Protein AF-A0A930HYL9-F1 (afdb_monomer_lite)

Foldseek 3Di:
DQLVVPLLVQLVVVQCVVCPPHDRPCPPNDPDDSVRSSVVLVVVLVVVLVPDDAFDWDDDPQWIKGDDPVFIWIWGDPVFTWIDTNNHTDDDDTPDDPVRSSVSVRVVVSVVSCVVSVD

Sequence (119 aa):
MEKKKLSLAYALKEYARVNGESDPIFEDNRCFTFDDIKAAFNAGRESVVESIPELEWKGCAPFIHAATPIGRYNIDNFGIWLLRFNGKEIPLSTGSSLEAAQQAANEDYKQRIKQALGL

pLDDT: mean 86.84, std 12.91, range [48.66, 98.44]

Secondary structure (DSSP, 8-state):
--THHHHHHHHHHHHHHHHTTSS-TTSS--SS-HHHHHHHHHHHHHHHHHHPPPP--EEETTEEEEEETTEEEEEEESSSEEEEET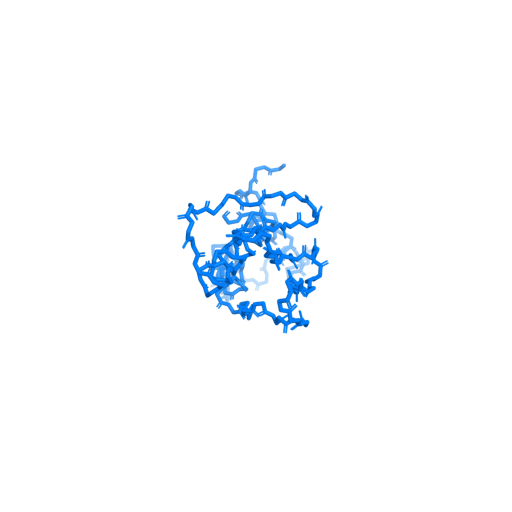TEEE---TT--HHHHHHHHHHHHHHHHHHHHT-

Structure (mmCIF, N/CA/C/O backbone):
data_AF-A0A930HYL9-F1
#
_entry.id   AF-A0A930HYL9-F1
#
loop_
_atom_site.group_PDB
_atom_site.id
_atom_site.type_symbol
_atom_site.label_atom_id
_atom_site.label_alt_id
_atom_site.label_comp_id
_atom_site.label_asym_id
_atom_site.label_entity_id
_atom_site.label_seq_id
_atom_site.pdbx_PDB_ins_code
_atom_site.Cartn_x
_atom_site.Cartn_y
_atom_site.Cartn_z
_atom_site.occupancy
_atom_site.B_iso_or_equiv
_atom_site.auth_seq_id
_atom_site.auth_comp_id
_atom_site.auth_asym_id
_atom_site.auth_atom_id
_atom_site.pdbx_PDB_model_num
ATOM 1 N N . MET A 1 1 ? -20.394 0.790 3.789 1.00 48.66 1 MET A N 1
ATOM 2 C CA . MET A 1 1 ? -20.464 1.372 5.148 1.00 48.66 1 MET A CA 1
ATOM 3 C C . MET A 1 1 ? -19.656 2.661 5.116 1.00 48.66 1 MET A C 1
ATOM 5 O O . MET A 1 1 ? -18.510 2.596 4.695 1.00 48.66 1 MET A O 1
ATOM 9 N N . GLU A 1 2 ? -20.224 3.825 5.441 1.00 57.09 2 GLU A N 1
ATOM 10 C CA . GLU A 1 2 ? -19.413 5.052 5.548 1.00 57.09 2 GLU A CA 1
ATOM 11 C C . GLU A 1 2 ? -18.277 4.835 6.551 1.00 57.09 2 GLU A C 1
ATOM 13 O O . GLU A 1 2 ? -18.515 4.323 7.641 1.00 57.09 2 GLU A O 1
ATOM 18 N N . LYS A 1 3 ? -17.046 5.212 6.196 1.00 54.91 3 LYS A N 1
ATOM 19 C CA . LYS A 1 3 ? -15.828 4.920 6.974 1.00 54.91 3 LYS A CA 1
ATOM 20 C C . LYS A 1 3 ? -15.854 5.512 8.398 1.00 54.91 3 LYS A C 1
ATOM 22 O O . LYS A 1 3 ? -15.3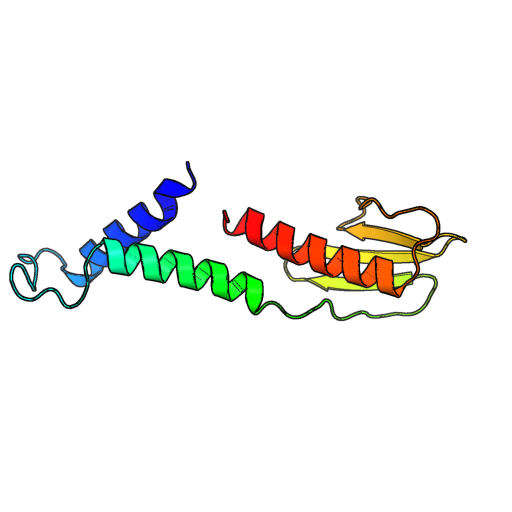05 4.902 9.309 1.00 54.91 3 LYS A O 1
ATOM 27 N N . LYS A 1 4 ? -16.606 6.604 8.630 1.00 56.50 4 LYS A N 1
ATOM 28 C CA . LYS A 1 4 ? -16.928 7.146 9.975 1.00 56.50 4 LYS A CA 1
ATOM 29 C C . LYS A 1 4 ? -17.645 6.143 10.892 1.00 56.50 4 LYS A C 1
ATOM 31 O O . LYS A 1 4 ? -17.611 6.296 12.107 1.00 56.50 4 LYS A O 1
ATOM 36 N N . LYS A 1 5 ? -18.274 5.108 10.330 1.00 74.81 5 LYS A N 1
ATOM 37 C CA . LYS A 1 5 ? -18.948 4.053 11.091 1.00 74.81 5 LYS A CA 1
ATOM 38 C C . LYS A 1 5 ? -17.980 2.991 11.616 1.00 74.81 5 LYS A C 1
ATOM 40 O O . LYS A 1 5 ? -18.354 2.305 12.553 1.00 74.81 5 LYS A O 1
ATOM 45 N N . LEU A 1 6 ? -16.759 2.860 11.078 1.00 83.25 6 LEU A N 1
ATOM 46 C CA . LEU A 1 6 ? -15.819 1.806 11.498 1.00 83.25 6 LEU A CA 1
ATOM 47 C C . LEU A 1 6 ? -15.327 2.008 12.935 1.00 83.25 6 LEU A C 1
ATOM 49 O O . LEU A 1 6 ? -15.442 1.089 13.741 1.00 83.25 6 LEU A O 1
ATOM 53 N N . SER A 1 7 ? -14.842 3.207 13.274 1.00 84.88 7 SER A N 1
ATOM 54 C CA . SER A 1 7 ? -14.365 3.496 14.634 1.00 84.88 7 SER A CA 1
ATOM 55 C C . SER A 1 7 ? -15.503 3.455 15.654 1.00 84.88 7 SER A C 1
ATOM 57 O O . SER A 1 7 ? -15.329 2.914 16.740 1.00 84.88 7 SER A O 1
ATOM 59 N N . LEU A 1 8 ? -16.689 3.960 15.293 1.00 85.19 8 LEU A N 1
ATOM 60 C CA . LEU A 1 8 ? -17.873 3.901 16.152 1.00 85.19 8 LEU A CA 1
ATOM 61 C C . LEU A 1 8 ? -18.362 2.461 16.362 1.00 85.19 8 LEU A C 1
ATOM 63 O O . LEU A 1 8 ? -18.628 2.077 17.495 1.00 85.19 8 LEU A O 1
ATOM 67 N N . ALA A 1 9 ? -18.455 1.655 15.301 1.00 87.06 9 ALA A N 1
ATOM 68 C CA . ALA A 1 9 ? -18.860 0.254 15.402 1.00 87.06 9 ALA A CA 1
ATOM 69 C C . ALA A 1 9 ? -17.866 -0.559 16.240 1.00 87.06 9 ALA A C 1
ATOM 71 O O . ALA A 1 9 ? -18.282 -1.376 17.060 1.00 87.06 9 ALA A O 1
ATOM 72 N N . TYR A 1 10 ? -16.564 -0.304 16.071 1.00 87.44 10 TYR A N 1
ATOM 73 C CA . TYR A 1 10 ? -15.527 -0.911 16.899 1.00 87.44 10 TYR A CA 1
ATOM 74 C C . TYR A 1 10 ? -15.673 -0.498 18.366 1.00 87.44 10 TYR A C 1
ATOM 76 O O . TYR A 1 10 ? -15.705 -1.359 19.240 1.00 87.44 10 TYR A O 1
ATOM 84 N N . ALA A 1 11 ? -15.845 0.799 18.635 1.00 86.69 11 ALA A N 1
ATOM 85 C CA . ALA A 1 11 ? -15.993 1.300 19.994 1.00 86.69 11 ALA A CA 1
ATOM 86 C C . ALA A 1 11 ? -17.245 0.741 20.689 1.00 86.69 11 ALA A C 1
ATOM 88 O O . ALA A 1 11 ? -17.155 0.326 21.837 1.00 86.69 11 ALA A O 1
ATOM 89 N N . LEU A 1 12 ? -18.384 0.645 19.991 1.00 86.19 12 LEU A N 1
ATOM 90 C CA . LEU A 1 12 ? -19.607 0.003 20.499 1.00 86.19 12 LEU A CA 1
ATOM 91 C C . LEU A 1 12 ? -19.392 -1.475 20.827 1.00 86.19 12 LEU A C 1
ATOM 93 O O . LEU A 1 12 ? -19.779 -1.925 21.904 1.00 86.19 12 LEU A O 1
ATOM 97 N N . LYS A 1 13 ? -18.744 -2.220 19.926 1.00 86.75 13 LYS A N 1
ATOM 98 C CA . LYS A 1 13 ? -18.445 -3.639 20.134 1.00 86.75 13 LYS A CA 1
ATOM 99 C C . LYS A 1 13 ? -17.525 -3.854 21.337 1.00 86.75 13 LYS A C 1
ATOM 101 O O . LYS A 1 13 ? -17.812 -4.712 22.166 1.00 86.75 13 LYS A O 1
ATOM 106 N N . GLU A 1 14 ? -16.436 -3.095 21.436 1.00 85.81 14 GLU A N 1
ATOM 107 C CA . GLU A 1 14 ? -15.478 -3.245 22.535 1.00 85.81 14 GLU A CA 1
ATOM 108 C C . GLU A 1 14 ? -16.054 -2.775 23.867 1.00 85.81 14 GLU A C 1
ATOM 110 O O . GLU A 1 14 ? -15.857 -3.441 24.879 1.00 85.81 14 GLU A O 1
ATOM 115 N N . TYR A 1 15 ? -16.834 -1.692 23.871 1.00 79.69 15 TYR A N 1
ATOM 116 C CA . TYR A 1 15 ? -17.522 -1.239 25.075 1.00 79.69 15 TYR A CA 1
ATOM 117 C C . TYR A 1 15 ? -18.513 -2.291 25.591 1.00 79.69 15 TYR A C 1
ATOM 119 O O . TYR A 1 15 ? -18.530 -2.573 26.787 1.00 79.69 15 TYR A O 1
ATOM 127 N N . ALA A 1 16 ? -19.288 -2.922 24.703 1.00 81.19 16 ALA A N 1
ATOM 128 C CA . ALA A 1 16 ? -20.177 -4.023 25.074 1.00 81.19 16 ALA A CA 1
ATOM 129 C C . ALA A 1 16 ? -19.397 -5.257 25.561 1.00 81.19 16 ALA A C 1
ATOM 131 O O . ALA A 1 16 ? -19.754 -5.859 26.568 1.00 81.19 16 ALA A O 1
ATOM 132 N N . ARG A 1 17 ? -18.293 -5.618 24.891 1.00 83.19 17 ARG A N 1
ATOM 133 C CA . ARG A 1 17 ? -17.452 -6.761 25.283 1.00 83.19 17 ARG A CA 1
ATOM 134 C C . ARG A 1 17 ? -16.845 -6.589 26.677 1.00 83.19 17 ARG A C 1
ATOM 136 O O . ARG A 1 17 ? -16.745 -7.567 27.408 1.00 83.19 17 ARG A O 1
ATOM 143 N N . VAL A 1 18 ? -16.397 -5.379 27.015 1.00 75.88 18 VAL A N 1
ATOM 144 C CA . VAL A 1 18 ? -15.734 -5.092 28.297 1.00 75.88 18 VAL A CA 1
ATOM 145 C C . VAL A 1 18 ? -16.737 -4.996 29.446 1.00 75.88 18 VAL A C 1
ATOM 147 O O . VAL A 1 18 ? -16.421 -5.457 30.536 1.00 75.88 18 VAL A O 1
ATOM 150 N N . ASN A 1 19 ? -17.930 -4.440 29.212 1.00 71.75 19 ASN A N 1
ATOM 151 C CA . ASN A 1 19 ? -18.944 -4.286 30.262 1.00 71.75 19 ASN A CA 1
ATOM 152 C C . ASN A 1 19 ? -19.871 -5.508 30.425 1.00 71.75 19 ASN A C 1
ATOM 154 O O . ASN A 1 19 ? -20.485 -5.655 31.478 1.00 71.75 19 ASN A O 1
ATOM 158 N N . GLY A 1 20 ? -19.946 -6.411 29.438 1.00 67.50 20 GLY A N 1
ATOM 159 C CA . GLY A 1 20 ? -20.812 -7.594 29.497 1.00 67.50 20 GLY A CA 1
ATOM 160 C C . GLY A 1 20 ? -22.308 -7.241 29.544 1.00 67.50 20 GLY A C 1
ATOM 161 O O . GLY A 1 20 ? -22.730 -6.266 28.929 1.00 67.50 20 GLY A O 1
ATOM 162 N N . GLU A 1 21 ? -23.104 -8.049 30.258 1.00 63.75 21 GLU A N 1
ATOM 163 C CA . GLU A 1 21 ? -24.525 -7.777 30.587 1.00 63.75 21 GLU A CA 1
ATOM 164 C C . GLU A 1 21 ? -24.704 -7.010 31.910 1.00 63.75 21 GLU A C 1
ATOM 166 O O . GLU A 1 21 ? -25.819 -6.658 32.287 1.00 63.75 21 GLU A O 1
ATOM 171 N N . SER A 1 22 ? -23.615 -6.793 32.645 1.00 55.03 22 SER A N 1
ATOM 172 C CA . SER A 1 22 ? -23.605 -6.072 33.916 1.00 55.03 22 SER A CA 1
ATOM 173 C C . SER A 1 22 ? -23.792 -4.566 33.715 1.00 55.03 22 SER A C 1
ATOM 175 O O . SER A 1 22 ? -23.393 -4.025 32.680 1.00 55.03 22 SER A O 1
ATOM 177 N N . ASP A 1 23 ? -24.349 -3.894 34.734 1.00 54.56 23 ASP A N 1
ATOM 178 C CA . ASP A 1 23 ? -24.322 -2.429 34.849 1.00 54.56 23 ASP A CA 1
ATOM 179 C C . ASP A 1 23 ? -22.920 -1.910 34.502 1.00 54.56 23 ASP A C 1
ATOM 181 O O . ASP A 1 23 ? -21.936 -2.606 34.797 1.00 54.56 23 ASP A O 1
ATOM 185 N N . PRO A 1 24 ? -22.794 -0.732 33.855 1.00 54.84 24 PRO A N 1
ATOM 186 C CA . PRO A 1 24 ? -21.503 -0.252 33.394 1.00 54.84 24 PRO A CA 1
ATOM 187 C C . PRO A 1 24 ? -20.534 -0.316 34.568 1.00 54.84 24 PRO A C 1
ATOM 189 O O . PRO A 1 24 ? -20.767 0.317 35.595 1.00 54.84 24 PRO A O 1
ATOM 192 N N . ILE A 1 25 ? -19.448 -1.083 34.417 1.00 53.88 25 ILE A N 1
ATOM 193 C CA . ILE A 1 25 ? -18.504 -1.401 35.509 1.00 53.88 25 ILE A CA 1
ATOM 194 C C . ILE A 1 25 ? -17.935 -0.105 36.130 1.00 53.88 25 ILE A C 1
ATOM 196 O O . ILE A 1 25 ? -17.373 -0.094 37.223 1.00 53.88 25 ILE A O 1
ATOM 200 N N . PHE A 1 26 ? -18.126 1.018 35.435 1.00 53.03 26 PHE A N 1
ATOM 201 C CA . PHE A 1 26 ? -17.627 2.328 35.759 1.00 53.03 26 PHE A CA 1
ATOM 202 C C . PHE A 1 26 ? -18.598 3.433 35.297 1.00 53.03 26 PHE A C 1
ATOM 204 O O . PHE A 1 26 ? -18.310 4.128 34.326 1.00 53.03 26 PHE A O 1
ATOM 211 N N . GLU A 1 27 ? -19.753 3.644 35.932 1.00 55.69 27 GLU A N 1
ATOM 212 C CA . GLU A 1 27 ? -20.518 4.877 35.645 1.00 55.69 27 GLU A CA 1
ATOM 213 C C . GLU A 1 27 ? -19.749 6.132 36.099 1.00 55.69 27 GLU A C 1
ATOM 215 O O . GLU A 1 27 ? -19.639 7.078 35.313 1.00 55.69 27 GLU A O 1
ATOM 220 N N . ASP A 1 28 ? -19.078 6.054 37.257 1.00 58.62 28 ASP A N 1
ATOM 221 C CA . ASP A 1 28 ? -18.350 7.167 37.892 1.00 58.62 28 ASP A CA 1
ATOM 222 C C . ASP A 1 28 ? -16.812 7.077 37.819 1.00 58.62 28 ASP A C 1
ATOM 224 O O . ASP A 1 28 ? -16.120 7.994 38.254 1.00 58.62 28 ASP A O 1
ATOM 228 N N . ASN A 1 29 ? -16.240 5.994 37.275 1.00 59.00 29 ASN A N 1
ATOM 229 C CA . ASN A 1 29 ? -14.782 5.778 37.299 1.00 59.00 29 ASN A CA 1
ATOM 230 C C . ASN A 1 29 ? -14.245 5.177 35.986 1.00 59.00 29 ASN A C 1
ATOM 232 O O . ASN A 1 29 ? -13.513 4.188 35.980 1.00 59.00 29 ASN A O 1
ATOM 236 N N . ARG A 1 30 ? -14.697 5.712 34.840 1.00 63.09 30 ARG A N 1
ATOM 237 C CA . ARG A 1 30 ? -14.351 5.175 33.509 1.00 63.09 30 ARG A CA 1
ATOM 238 C C . ARG A 1 30 ? -12.853 5.310 33.264 1.00 63.09 30 ARG A C 1
ATOM 240 O O . ARG A 1 30 ? -12.366 6.420 33.089 1.00 63.09 30 ARG A O 1
ATOM 247 N N . CYS A 1 31 ? -12.140 4.188 33.156 1.00 66.62 31 CYS A N 1
ATOM 248 C CA . CYS A 1 31 ? -10.740 4.209 32.723 1.00 66.62 31 CYS A CA 1
ATOM 249 C C . CYS A 1 31 ? -10.584 4.758 31.291 1.00 66.62 31 CYS A C 1
ATOM 251 O O . CYS A 1 31 ? -9.557 5.357 30.989 1.00 66.62 31 CYS A O 1
ATOM 253 N N . PHE A 1 32 ? -11.594 4.569 30.427 1.00 74.31 32 PHE A N 1
ATOM 254 C CA . PHE A 1 32 ? -11.608 5.036 29.035 1.00 74.31 32 PHE A CA 1
ATOM 255 C C . PHE A 1 32 ? -13.034 5.392 28.586 1.00 74.31 32 PHE A C 1
ATOM 257 O O . PHE A 1 32 ? -14.004 4.723 28.955 1.00 74.31 32 PHE A O 1
ATOM 264 N N . THR A 1 33 ? -13.168 6.415 27.748 1.00 80.31 33 THR A N 1
ATOM 265 C CA . THR A 1 33 ? -14.418 6.823 27.095 1.00 80.31 33 THR A CA 1
ATOM 266 C C . THR A 1 33 ? -14.554 6.212 25.694 1.00 80.31 33 THR A C 1
ATOM 268 O O . THR A 1 33 ? -13.603 5.695 25.107 1.00 80.31 33 THR A O 1
ATOM 271 N N . PHE A 1 34 ? -15.751 6.305 25.103 1.00 81.88 34 PHE A N 1
ATOM 272 C CA . PHE A 1 34 ? -15.955 5.961 23.690 1.00 81.88 34 PHE A CA 1
ATOM 273 C C . PHE A 1 34 ? -15.060 6.773 22.748 1.00 81.88 34 PHE A C 1
ATOM 275 O O . PHE A 1 34 ? -14.646 6.266 21.703 1.00 81.88 34 PHE A O 1
ATOM 282 N N . ASP A 1 35 ? -14.783 8.030 23.092 1.00 84.50 35 ASP A N 1
ATOM 283 C CA . ASP A 1 35 ? -13.911 8.892 22.302 1.00 84.50 35 ASP A CA 1
ATOM 284 C C . ASP A 1 35 ? -12.460 8.420 22.369 1.00 84.50 35 ASP A C 1
ATOM 286 O O . ASP A 1 35 ? -11.818 8.343 21.322 1.00 84.50 35 ASP A O 1
ATOM 290 N N . ASP A 1 36 ? -11.994 7.971 23.538 1.00 86.75 36 ASP A N 1
ATOM 291 C CA . ASP A 1 36 ? -10.654 7.393 23.700 1.00 86.75 36 ASP A CA 1
ATOM 292 C C . ASP A 1 36 ? -10.476 6.134 22.844 1.00 86.75 36 ASP A C 1
ATOM 294 O O . ASP A 1 36 ? -9.474 5.988 22.144 1.00 86.75 36 ASP A O 1
ATOM 298 N N . ILE A 1 37 ? -11.480 5.248 22.812 1.00 86.25 37 ILE A N 1
ATOM 299 C CA . ILE A 1 37 ? -11.436 4.032 21.984 1.00 86.25 37 ILE A CA 1
ATOM 300 C C . ILE A 1 37 ? -11.417 4.387 20.490 1.00 86.25 37 ILE A C 1
ATOM 302 O O . ILE A 1 37 ? -10.651 3.803 19.720 1.00 86.25 37 ILE A O 1
ATOM 306 N N . LYS A 1 38 ? -12.232 5.360 20.057 1.00 87.81 38 LYS A N 1
ATOM 307 C CA . LYS A 1 38 ? -12.226 5.832 18.662 1.00 87.81 38 LYS A CA 1
ATOM 308 C C . LYS A 1 38 ? -10.885 6.463 18.288 1.00 87.81 38 LYS A C 1
ATOM 310 O O . LYS A 1 38 ? -10.399 6.217 17.183 1.00 87.81 38 LYS A O 1
ATOM 315 N N . ALA A 1 39 ? -10.306 7.262 19.182 1.00 88.81 39 ALA A N 1
ATOM 316 C CA . ALA A 1 39 ? -9.011 7.897 18.982 1.00 88.81 39 ALA A CA 1
ATOM 317 C C . ALA A 1 39 ? -7.901 6.846 18.860 1.00 88.81 39 ALA A C 1
ATOM 319 O O . ALA A 1 39 ? -7.174 6.854 17.871 1.00 88.81 39 ALA A O 1
ATOM 320 N N . ALA A 1 40 ? -7.842 5.880 19.782 1.00 90.56 40 ALA A N 1
ATOM 321 C CA . ALA A 1 40 ? -6.879 4.781 19.743 1.00 90.56 40 ALA A CA 1
ATOM 322 C C . ALA A 1 40 ? -7.019 3.923 18.473 1.00 90.56 40 ALA A C 1
ATOM 324 O O . ALA A 1 40 ? -6.021 3.576 17.845 1.00 90.56 40 ALA A O 1
ATOM 325 N N . PHE A 1 41 ? -8.251 3.625 18.046 1.00 90.00 41 PHE A N 1
ATOM 326 C CA . PHE A 1 41 ? -8.510 2.891 16.805 1.00 90.00 41 PHE A CA 1
ATOM 327 C C . PHE A 1 41 ? -7.992 3.635 15.565 1.00 90.00 41 PHE A C 1
ATOM 329 O O . PHE A 1 41 ? -7.380 3.031 14.684 1.00 90.00 41 PHE A O 1
ATOM 336 N N . ASN A 1 42 ? -8.227 4.948 15.481 1.00 89.56 42 ASN A N 1
ATOM 337 C CA . ASN A 1 42 ? -7.742 5.756 14.363 1.00 89.56 42 ASN A CA 1
ATOM 338 C C . ASN A 1 42 ? -6.216 5.903 14.389 1.00 89.56 42 ASN A C 1
ATOM 340 O O . ASN A 1 42 ? -5.582 5.650 13.369 1.00 89.56 42 ASN A O 1
ATOM 344 N N . ALA A 1 43 ? -5.632 6.195 15.554 1.00 91.12 43 ALA A N 1
ATOM 345 C CA . ALA A 1 43 ? -4.184 6.283 15.729 1.00 91.12 43 ALA A CA 1
ATOM 346 C C . ALA A 1 43 ? -3.483 4.964 15.364 1.00 91.12 43 ALA A C 1
ATOM 348 O O . ALA A 1 43 ? -2.451 4.971 14.700 1.00 91.12 43 ALA A O 1
ATOM 349 N N . GLY A 1 44 ? -4.073 3.820 15.727 1.00 91.31 44 GLY A N 1
ATOM 350 C CA . GLY A 1 44 ? -3.569 2.503 15.336 1.00 91.31 44 GLY A CA 1
ATOM 351 C C . GLY A 1 44 ? -3.607 2.262 13.824 1.00 91.31 44 GLY A C 1
ATOM 352 O O . GLY A 1 44 ? -2.712 1.633 13.274 1.00 91.31 44 GLY A O 1
ATOM 353 N N . ARG A 1 45 ? -4.617 2.777 13.115 1.00 90.31 45 ARG A N 1
ATOM 354 C CA . ARG A 1 45 ? -4.685 2.668 11.646 1.00 90.31 45 ARG A CA 1
ATOM 355 C C . ARG A 1 45 ? -3.667 3.570 10.962 1.00 90.31 45 ARG A C 1
ATOM 357 O O . ARG A 1 45 ? -3.046 3.149 9.991 1.00 90.31 45 ARG A O 1
ATOM 364 N N . GLU A 1 46 ? -3.504 4.792 11.455 1.00 89.62 46 GLU A N 1
ATOM 365 C CA . GLU A 1 46 ? -2.513 5.740 10.941 1.00 89.62 46 GLU A CA 1
ATOM 366 C C . GLU A 1 46 ? -1.086 5.221 11.163 1.00 89.62 46 GLU A C 1
ATOM 368 O O . GLU A 1 46 ? -0.280 5.232 10.233 1.00 89.62 46 GLU A O 1
ATOM 373 N N . SER A 1 47 ? -0.793 4.657 12.340 1.00 91.81 47 SER A N 1
ATOM 374 C CA . SER A 1 47 ? 0.534 4.112 12.650 1.00 91.81 47 SER A CA 1
ATOM 375 C C . SER A 1 47 ? 0.917 2.917 11.775 1.00 91.81 47 SER A C 1
ATOM 377 O O . SER A 1 47 ? 2.088 2.775 11.420 1.00 91.81 47 SER A O 1
ATOM 379 N N . VAL A 1 48 ? -0.048 2.086 11.360 1.00 88.88 48 VAL A N 1
ATOM 380 C CA . VAL A 1 48 ? 0.199 1.011 10.386 1.00 88.88 48 VAL A CA 1
ATOM 381 C C . VAL A 1 48 ? 0.747 1.591 9.087 1.00 88.88 48 VAL A C 1
ATOM 383 O O . VAL A 1 48 ? 1.724 1.076 8.566 1.00 88.88 48 VAL A O 1
ATOM 386 N N . VAL A 1 49 ? 0.176 2.682 8.576 1.00 87.75 49 VAL A N 1
ATOM 387 C CA . VAL A 1 49 ? 0.623 3.262 7.303 1.00 87.75 49 VAL A CA 1
ATOM 388 C C . VAL A 1 49 ? 2.033 3.834 7.391 1.00 87.75 49 VAL A C 1
ATOM 390 O O . VAL A 1 49 ? 2.832 3.630 6.477 1.00 87.75 49 VAL A O 1
ATOM 393 N N . GLU A 1 50 ? 2.342 4.527 8.484 1.00 87.75 50 GLU A N 1
ATOM 394 C CA . GLU A 1 50 ? 3.660 5.139 8.681 1.00 87.75 50 GLU A CA 1
ATOM 395 C C . GLU A 1 50 ? 4.759 4.108 8.976 1.00 87.75 50 GLU A C 1
ATOM 397 O O . GLU A 1 50 ? 5.925 4.348 8.675 1.00 87.75 50 GLU A O 1
ATOM 402 N N . SER A 1 51 ? 4.399 2.940 9.515 1.00 89.94 51 SER A N 1
ATOM 403 C CA . SER A 1 51 ? 5.349 1.860 9.826 1.00 89.94 51 SER A CA 1
ATOM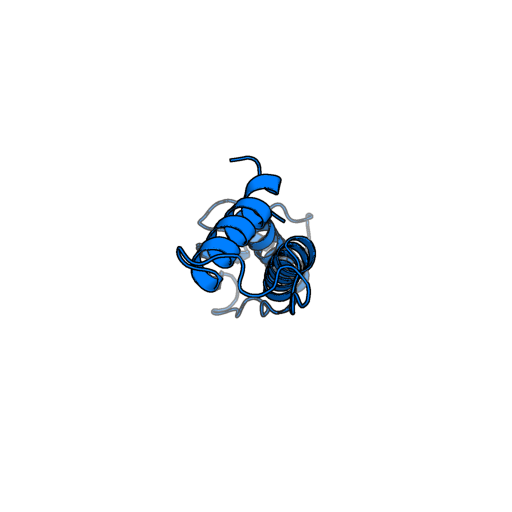 404 C C . SER A 1 51 ? 5.594 0.880 8.676 1.00 89.94 51 SER A C 1
ATOM 406 O O . SER A 1 51 ? 6.423 -0.022 8.815 1.00 89.94 51 SER A O 1
ATOM 408 N N . ILE A 1 52 ? 4.901 1.026 7.542 1.00 89.81 52 ILE A N 1
ATOM 409 C CA . ILE A 1 52 ? 5.070 0.110 6.411 1.00 89.81 52 ILE A CA 1
ATOM 410 C C . ILE A 1 52 ? 6.456 0.281 5.786 1.00 89.81 52 ILE A C 1
ATOM 412 O O . ILE A 1 52 ? 6.799 1.392 5.365 1.00 89.81 52 ILE A O 1
ATOM 416 N N . PRO A 1 53 ? 7.239 -0.812 5.690 1.00 92.19 53 PRO A N 1
ATOM 417 C CA . PRO A 1 53 ? 8.544 -0.762 5.060 1.00 92.19 53 PRO A CA 1
ATOM 418 C C . PRO A 1 53 ? 8.405 -0.462 3.569 1.00 92.19 53 PRO A C 1
ATOM 420 O O . PRO A 1 53 ? 7.389 -0.763 2.934 1.00 92.19 53 PRO A O 1
ATOM 423 N N . GLU A 1 54 ? 9.464 0.111 3.011 1.00 95.81 54 GLU A N 1
ATOM 424 C CA . GLU A 1 54 ? 9.599 0.257 1.568 1.00 95.81 54 GLU A CA 1
ATOM 425 C C . GLU A 1 54 ? 9.612 -1.107 0.867 1.00 95.81 54 GLU A C 1
ATOM 427 O O . GLU A 1 54 ? 9.905 -2.149 1.461 1.00 95.81 54 GLU A O 1
ATOM 432 N N . LEU A 1 55 ? 9.267 -1.096 -0.419 1.00 97.44 55 LEU A N 1
ATOM 433 C CA . LEU A 1 55 ? 9.229 -2.284 -1.254 1.00 97.44 55 LEU A CA 1
ATOM 434 C C . LEU A 1 55 ? 10.623 -2.911 -1.383 1.00 97.44 55 LEU A C 1
ATOM 436 O O . LEU A 1 55 ? 11.584 -2.264 -1.797 1.00 97.44 55 LEU A O 1
ATOM 440 N N . GLU A 1 56 ? 10.712 -4.207 -1.090 1.00 97.25 56 GLU A N 1
ATOM 441 C CA . GLU A 1 56 ? 11.925 -4.990 -1.308 1.00 97.25 56 GLU A CA 1
ATOM 442 C C . GLU A 1 56 ? 12.008 -5.418 -2.781 1.00 97.25 56 GLU A C 1
ATOM 444 O O . GLU A 1 56 ? 11.243 -6.267 -3.254 1.00 97.25 56 GLU A O 1
ATOM 449 N N . TRP A 1 57 ? 12.944 -4.817 -3.513 1.00 97.44 57 TRP A N 1
ATOM 450 C CA . TRP A 1 57 ? 13.132 -5.062 -4.939 1.00 97.44 57 TRP A CA 1
ATOM 451 C C . TRP A 1 57 ? 14.003 -6.289 -5.210 1.00 97.44 57 TRP A C 1
ATOM 453 O O . TRP A 1 57 ? 15.051 -6.488 -4.598 1.00 97.44 57 TRP A O 1
ATOM 463 N N . LYS A 1 58 ? 13.582 -7.093 -6.186 1.00 96.81 58 LYS A N 1
ATOM 464 C CA . LYS A 1 58 ? 14.267 -8.297 -6.665 1.00 96.81 58 LYS A CA 1
ATOM 465 C C . LYS A 1 58 ? 14.427 -8.253 -8.181 1.00 96.81 58 LYS A C 1
ATOM 467 O O . LYS A 1 58 ? 13.627 -7.643 -8.890 1.00 96.81 58 LYS A O 1
ATOM 472 N N . GLY A 1 59 ? 15.430 -8.974 -8.677 1.00 93.88 59 GLY A N 1
ATOM 473 C CA . GLY A 1 59 ? 15.780 -9.009 -10.098 1.00 93.88 59 GLY A CA 1
ATOM 474 C C . GLY A 1 59 ? 16.751 -7.898 -10.498 1.00 93.88 59 GLY A C 1
ATOM 475 O O . GLY A 1 59 ? 17.334 -7.223 -9.653 1.00 93.88 59 GLY A O 1
ATOM 476 N N . CYS A 1 60 ? 16.941 -7.739 -11.803 1.00 89.31 60 CYS A N 1
ATOM 477 C CA . CYS A 1 60 ? 17.797 -6.719 -12.398 1.00 89.31 60 CYS A CA 1
ATOM 478 C C . CYS A 1 60 ? 17.146 -6.175 -13.671 1.00 89.31 60 CYS A C 1
ATOM 480 O O . CYS A 1 60 ? 16.247 -6.800 -14.238 1.00 89.31 60 CYS A O 1
ATOM 482 N N . ALA A 1 61 ? 17.592 -5.004 -14.129 1.00 84.44 61 ALA A N 1
ATOM 483 C CA . ALA A 1 61 ? 17.109 -4.447 -15.385 1.00 84.44 61 ALA A CA 1
ATOM 484 C C . ALA A 1 61 ? 17.303 -5.463 -16.538 1.00 84.44 61 ALA A C 1
ATOM 486 O O . ALA A 1 61 ? 18.358 -6.097 -16.616 1.00 84.44 61 ALA A O 1
ATOM 487 N N . PRO A 1 62 ? 16.312 -5.630 -17.428 1.00 89.06 62 PRO A N 1
ATOM 488 C CA . PRO A 1 62 ? 15.143 -4.768 -17.589 1.00 89.06 62 PRO A CA 1
ATOM 489 C C . PRO A 1 62 ? 13.910 -5.167 -16.762 1.00 89.06 62 PRO A C 1
ATOM 491 O O . PRO A 1 62 ? 12.884 -4.533 -16.954 1.00 89.06 62 PRO A O 1
ATOM 494 N N . PHE A 1 63 ? 13.975 -6.161 -15.866 1.00 95.00 63 PHE A N 1
ATOM 495 C CA . PHE A 1 63 ? 12.809 -6.686 -15.138 1.00 95.00 63 PHE A CA 1
ATOM 496 C C . PHE A 1 63 ? 13.042 -6.720 -13.622 1.00 95.00 63 PHE A C 1
ATOM 498 O O . PHE A 1 63 ? 13.585 -7.681 -13.067 1.00 95.00 63 PHE A O 1
ATOM 505 N N . ILE A 1 64 ? 12.599 -5.669 -12.936 1.00 97.38 64 ILE A N 1
ATOM 506 C CA . ILE A 1 64 ? 12.711 -5.527 -11.481 1.00 97.38 64 ILE A CA 1
ATOM 507 C C . ILE A 1 64 ? 11.313 -5.678 -10.881 1.00 97.38 64 ILE A C 1
ATOM 509 O O . ILE A 1 64 ? 10.340 -5.179 -11.439 1.00 97.38 64 ILE A O 1
ATOM 513 N N . HIS A 1 65 ? 11.172 -6.370 -9.753 1.00 97.88 65 HIS A N 1
ATOM 514 C CA . HIS A 1 65 ? 9.861 -6.582 -9.139 1.00 97.88 65 HIS A CA 1
ATOM 515 C C . HIS A 1 65 ? 9.910 -6.567 -7.615 1.00 97.88 65 HIS A C 1
ATOM 517 O O . HIS A 1 65 ? 10.929 -6.893 -7.014 1.00 97.88 65 HIS A O 1
ATOM 523 N N . ALA A 1 66 ? 8.779 -6.246 -6.994 1.00 98.25 66 ALA A N 1
ATOM 524 C CA . ALA A 1 66 ? 8.573 -6.346 -5.554 1.00 98.25 66 ALA A CA 1
ATOM 525 C C . ALA A 1 66 ? 7.228 -7.026 -5.279 1.00 98.25 66 ALA A C 1
ATOM 527 O O . ALA A 1 66 ? 6.181 -6.609 -5.784 1.00 98.25 66 ALA A O 1
ATOM 528 N N . ALA A 1 67 ? 7.251 -8.110 -4.504 1.00 97.19 67 ALA A N 1
ATOM 529 C CA . ALA A 1 67 ? 6.044 -8.816 -4.093 1.00 97.19 67 ALA A CA 1
ATOM 530 C C . ALA A 1 67 ? 5.540 -8.26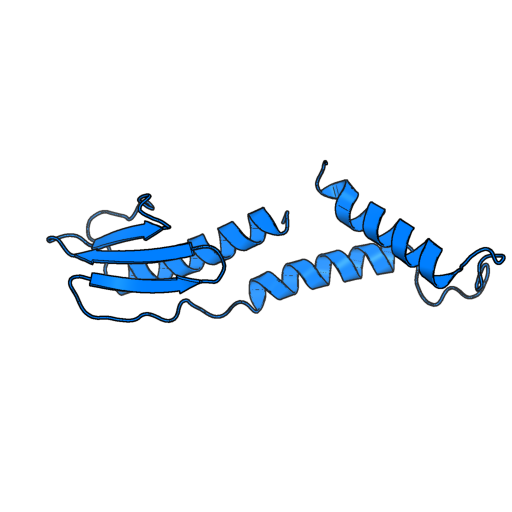2 -2.756 1.00 97.19 67 ALA A C 1
ATOM 532 O O . ALA A 1 67 ? 6.315 -8.074 -1.825 1.00 97.19 67 ALA A O 1
ATOM 533 N N . THR A 1 68 ? 4.232 -8.049 -2.655 1.00 95.56 68 THR A N 1
ATOM 534 C CA . THR A 1 68 ? 3.545 -7.609 -1.436 1.00 95.56 68 THR A CA 1
ATOM 535 C C . THR A 1 68 ? 2.373 -8.551 -1.146 1.00 95.56 68 THR A C 1
ATOM 537 O O . THR A 1 68 ? 1.913 -9.246 -2.059 1.00 95.56 68 THR A O 1
ATOM 540 N N . PRO A 1 69 ? 1.817 -8.555 0.077 1.00 92.44 69 PRO A N 1
ATOM 541 C CA . PRO A 1 69 ? 0.630 -9.355 0.390 1.00 92.44 69 PRO A CA 1
ATOM 542 C C . PRO A 1 69 ? -0.607 -9.037 -0.467 1.00 92.44 69 PRO A C 1
ATOM 544 O O . PRO A 1 69 ? -1.502 -9.870 -0.570 1.00 92.44 69 PRO A O 1
ATOM 547 N N . ILE A 1 70 ? -0.672 -7.850 -1.084 1.00 93.00 70 ILE A N 1
ATOM 548 C CA . ILE A 1 70 ? -1.831 -7.392 -1.872 1.00 93.00 70 ILE A CA 1
ATOM 549 C C . ILE A 1 70 ? -1.592 -7.410 -3.388 1.00 93.00 70 ILE A C 1
ATOM 551 O O . ILE A 1 70 ? -2.490 -7.078 -4.162 1.00 93.00 70 ILE A O 1
ATOM 555 N N . GLY A 1 71 ? -0.392 -7.781 -3.838 1.00 96.00 71 GLY A N 1
ATOM 556 C CA . GLY A 1 71 ? -0.048 -7.807 -5.256 1.00 96.00 71 GLY A CA 1
ATOM 557 C C . GLY A 1 71 ? 1.439 -7.634 -5.524 1.00 96.00 71 GLY A C 1
ATOM 558 O O . GLY A 1 71 ? 2.264 -7.635 -4.612 1.00 96.00 71 GLY A O 1
ATOM 559 N N . ARG A 1 72 ? 1.791 -7.472 -6.796 1.00 97.62 72 ARG A N 1
ATOM 560 C CA . ARG A 1 72 ? 3.176 -7.334 -7.251 1.00 97.62 72 ARG A CA 1
ATOM 561 C C . ARG A 1 72 ? 3.373 -6.034 -8.017 1.00 97.62 72 ARG A C 1
ATOM 563 O O . ARG A 1 72 ? 2.625 -5.755 -8.956 1.00 97.62 72 ARG A O 1
ATOM 570 N N . TYR A 1 73 ? 4.423 -5.307 -7.652 1.00 98.44 73 TYR A N 1
ATOM 571 C CA . TYR A 1 73 ? 4.976 -4.221 -8.450 1.00 98.44 73 TYR A CA 1
ATOM 572 C C . TYR A 1 73 ? 6.022 -4.754 -9.420 1.00 98.44 73 TYR A C 1
ATOM 574 O O . TYR A 1 73 ? 6.808 -5.630 -9.057 1.00 98.44 73 TYR A O 1
ATOM 582 N N . ASN A 1 74 ? 6.043 -4.209 -10.630 1.00 98.06 74 ASN A N 1
ATOM 583 C CA . ASN A 1 74 ? 7.088 -4.444 -11.620 1.00 98.06 74 ASN A CA 1
ATOM 584 C C . ASN A 1 74 ? 7.578 -3.094 -12.143 1.00 98.06 74 ASN A C 1
ATOM 586 O O . ASN A 1 74 ? 6.766 -2.197 -12.383 1.00 98.06 74 ASN A O 1
ATOM 590 N N . ILE A 1 75 ? 8.890 -2.976 -12.308 1.00 97.62 75 ILE A N 1
ATOM 591 C CA . ILE A 1 75 ? 9.555 -1.889 -13.007 1.00 97.62 75 ILE A CA 1
ATOM 592 C C . ILE A 1 75 ? 10.258 -2.507 -14.214 1.00 97.62 75 ILE A C 1
ATOM 594 O O . ILE A 1 75 ? 11.238 -3.243 -14.059 1.00 97.62 75 ILE A O 1
ATOM 598 N N . ASP A 1 76 ? 9.736 -2.203 -15.399 1.00 95.62 76 ASP A N 1
ATOM 599 C CA . ASP A 1 76 ? 10.257 -2.701 -16.668 1.00 95.62 76 ASP A CA 1
ATOM 600 C C . ASP A 1 76 ? 11.049 -1.597 -17.391 1.00 95.62 76 ASP A C 1
ATOM 602 O O . ASP A 1 76 ? 10.656 -0.429 -17.344 1.00 95.62 76 ASP A O 1
ATOM 606 N N . ASN A 1 77 ? 12.136 -1.944 -18.090 1.00 94.06 77 ASN A N 1
ATOM 607 C CA . ASN A 1 77 ? 12.895 -1.001 -18.923 1.00 94.06 77 ASN A CA 1
ATOM 608 C C . ASN A 1 77 ? 12.908 -1.419 -20.398 1.00 94.06 77 ASN A C 1
ATOM 610 O O . ASN A 1 77 ? 13.554 -2.396 -20.771 1.00 94.06 77 ASN A O 1
ATOM 614 N N . PHE A 1 78 ? 12.252 -0.623 -21.242 1.00 91.00 78 PHE A N 1
ATOM 615 C CA . PHE A 1 78 ? 12.235 -0.802 -22.700 1.00 91.00 78 PHE A CA 1
ATOM 616 C C . PHE A 1 78 ? 12.762 0.439 -23.439 1.00 91.00 78 PHE A C 1
ATOM 618 O O . PHE A 1 78 ? 12.230 0.833 -24.472 1.00 91.00 78 PHE A O 1
ATOM 625 N N . GLY A 1 79 ? 13.773 1.104 -22.871 1.00 90.69 79 GLY A N 1
ATOM 626 C CA . GLY A 1 79 ? 14.229 2.438 -23.289 1.00 90.69 79 GLY A CA 1
ATOM 627 C C . GLY A 1 79 ? 13.539 3.575 -22.525 1.00 90.69 79 GLY A C 1
ATOM 628 O O . GLY A 1 79 ? 14.002 4.712 -22.554 1.00 90.69 79 GLY A O 1
ATOM 629 N N . ILE A 1 80 ? 12.478 3.245 -21.789 1.00 91.56 80 ILE A N 1
ATOM 630 C CA . ILE A 1 80 ? 11.840 4.053 -20.749 1.00 91.56 80 ILE A CA 1
ATOM 631 C C . ILE A 1 80 ? 11.504 3.142 -19.567 1.00 91.56 80 ILE A C 1
ATOM 633 O O . ILE A 1 80 ? 11.286 1.941 -19.755 1.00 91.56 80 ILE A O 1
ATOM 637 N N . TRP A 1 81 ? 11.445 3.714 -18.367 1.00 95.44 81 TRP A N 1
ATOM 638 C CA . TRP A 1 81 ? 11.011 3.005 -17.168 1.00 95.44 81 TRP A CA 1
ATOM 639 C C . TRP A 1 81 ? 9.484 2.993 -17.078 1.00 95.44 81 TRP A C 1
ATOM 641 O O . TRP A 1 81 ? 8.847 4.042 -17.141 1.00 95.44 81 TRP A O 1
ATOM 651 N N . LEU A 1 82 ? 8.905 1.805 -16.920 1.00 96.00 82 LEU A N 1
ATOM 652 C CA . LEU A 1 82 ? 7.469 1.592 -16.747 1.00 96.00 82 LEU A CA 1
ATOM 653 C C . LEU A 1 82 ? 7.206 1.000 -15.367 1.00 96.00 82 LEU A C 1
ATOM 655 O O . LEU A 1 82 ? 7.800 -0.019 -15.027 1.00 96.00 82 LEU A O 1
ATOM 659 N N . LEU A 1 83 ? 6.284 1.587 -14.603 1.00 97.94 83 LEU A N 1
ATOM 660 C CA . LEU A 1 83 ? 5.837 1.051 -13.317 1.00 97.94 83 LEU A CA 1
ATOM 661 C C . LEU A 1 83 ? 4.464 0.397 -13.466 1.00 97.94 83 LEU A C 1
ATOM 663 O O . LEU A 1 83 ? 3.546 0.966 -14.054 1.00 97.94 83 LEU A O 1
ATOM 667 N N . ARG A 1 84 ? 4.301 -0.808 -12.917 1.00 97.88 84 ARG A N 1
ATOM 668 C CA . ARG A 1 84 ? 3.043 -1.561 -12.974 1.00 97.88 84 ARG A CA 1
ATOM 669 C C . ARG A 1 84 ? 2.724 -2.212 -11.640 1.00 97.88 84 ARG A C 1
ATOM 671 O O . ARG A 1 84 ? 3.608 -2.789 -11.020 1.00 97.88 84 ARG A O 1
ATOM 678 N N . PHE A 1 85 ? 1.449 -2.233 -11.267 1.00 98.06 85 PHE A N 1
ATOM 679 C CA . PHE A 1 85 ? 0.919 -3.029 -10.161 1.00 98.06 85 PHE A CA 1
ATOM 680 C C . PHE A 1 85 ? -0.088 -4.052 -10.689 1.00 98.06 85 PHE A C 1
ATOM 682 O O . PHE A 1 85 ? -1.073 -3.686 -11.329 1.00 98.06 85 PHE A O 1
ATOM 689 N N . ASN A 1 86 ? 0.163 -5.344 -10.452 1.00 96.88 86 ASN A N 1
ATOM 690 C CA . ASN A 1 86 ? -0.646 -6.457 -10.977 1.00 96.88 86 ASN A CA 1
ATOM 691 C C . ASN A 1 86 ? -0.935 -6.338 -12.489 1.00 96.88 86 ASN A C 1
ATOM 693 O O . ASN A 1 86 ? -2.043 -6.598 -12.952 1.00 96.88 86 ASN A O 1
ATOM 697 N N . GLY A 1 87 ? 0.064 -5.898 -13.260 1.00 94.38 87 GLY A N 1
ATOM 698 C CA . GLY A 1 87 ? -0.039 -5.711 -14.711 1.00 94.38 87 GLY A CA 1
ATOM 699 C C . GLY A 1 87 ? -0.715 -4.410 -15.155 1.00 94.38 87 GLY A C 1
ATOM 700 O O . GLY A 1 87 ? -0.657 -4.086 -16.337 1.00 94.38 87 GLY A O 1
ATOM 701 N N . LYS A 1 88 ? -1.302 -3.630 -14.239 1.00 96.69 88 LYS A N 1
ATOM 702 C CA . LYS A 1 88 ? -1.848 -2.304 -14.544 1.00 96.69 88 LYS A CA 1
ATOM 703 C C . LYS A 1 88 ? -0.766 -1.240 -14.400 1.00 96.69 88 LYS A C 1
ATOM 705 O O . LYS A 1 88 ? -0.110 -1.171 -13.366 1.00 96.69 88 LYS A O 1
ATOM 710 N N . GLU A 1 89 ? -0.610 -0.407 -15.420 1.00 96.06 89 GLU A N 1
ATOM 711 C CA . GLU A 1 89 ? 0.343 0.701 -15.407 1.00 96.06 89 GLU A CA 1
ATOM 712 C C . GLU A 1 89 ? -0.003 1.746 -14.340 1.00 96.06 89 GLU A C 1
ATOM 714 O O . GLU A 1 89 ? -1.171 2.091 -14.133 1.00 96.06 89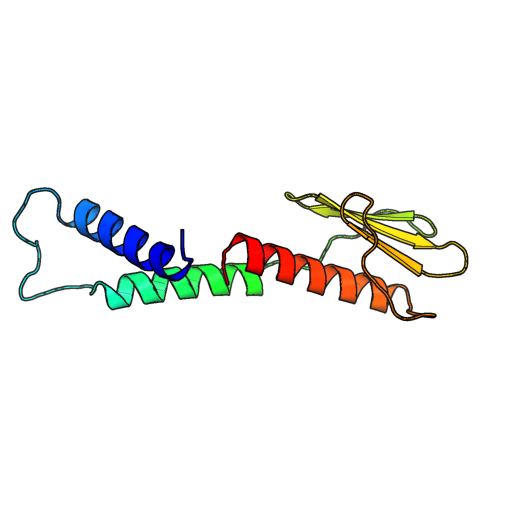 GLU A O 1
ATOM 719 N N . ILE A 1 90 ? 1.038 2.228 -13.667 1.00 97.19 90 ILE A N 1
ATOM 720 C CA . ILE A 1 90 ? 1.012 3.381 -12.777 1.00 97.19 90 ILE A CA 1
ATOM 721 C C . ILE A 1 90 ? 1.765 4.494 -13.509 1.00 97.19 90 ILE A C 1
ATOM 723 O O . ILE A 1 90 ? 2.927 4.283 -13.864 1.00 97.19 90 ILE A O 1
ATOM 727 N N . PRO A 1 91 ? 1.125 5.650 -13.759 1.00 94.69 91 PRO A N 1
ATOM 728 C CA . PRO A 1 91 ? 1.749 6.731 -14.505 1.00 94.69 91 PRO A CA 1
ATOM 729 C C . PRO A 1 91 ? 3.083 7.166 -13.894 1.00 94.69 91 PRO A C 1
ATOM 731 O O . PRO A 1 91 ? 3.167 7.447 -12.699 1.00 94.69 91 PRO A O 1
ATOM 734 N N . LEU A 1 92 ? 4.102 7.267 -14.744 1.00 94.88 92 LEU A N 1
ATOM 735 C CA . LEU A 1 92 ? 5.385 7.892 -14.444 1.00 94.88 92 LEU A CA 1
ATOM 736 C C . LEU A 1 92 ? 5.622 9.046 -15.413 1.00 94.88 92 LEU A C 1
ATOM 738 O O . LEU A 1 92 ? 5.163 9.021 -16.557 1.00 94.88 92 LEU A O 1
ATOM 742 N N . SER A 1 93 ? 6.368 10.051 -14.965 1.00 90.75 93 SER A N 1
ATOM 743 C CA . SER A 1 93 ? 6.829 11.116 -15.850 1.00 90.75 93 SER A CA 1
ATOM 744 C C . SER A 1 93 ? 7.783 10.554 -16.906 1.00 90.75 93 SER A C 1
ATOM 746 O O . SER A 1 93 ? 8.617 9.689 -16.632 1.00 90.75 93 SER A O 1
ATOM 748 N N . THR A 1 94 ? 7.697 11.072 -18.129 1.00 86.19 94 THR A N 1
ATOM 749 C CA . THR A 1 94 ? 8.625 10.689 -19.198 1.00 86.19 94 THR A CA 1
ATOM 750 C C . THR A 1 94 ? 10.067 10.965 -18.771 1.00 86.19 94 THR A C 1
ATOM 752 O O . THR A 1 94 ? 10.385 12.069 -18.335 1.00 86.19 94 THR A O 1
ATOM 755 N N . GLY A 1 95 ? 10.945 9.969 -18.910 1.00 87.44 95 GLY A N 1
ATOM 756 C CA . GLY A 1 95 ? 12.355 10.090 -18.528 1.00 87.44 95 GLY A CA 1
ATOM 757 C C . GLY A 1 95 ? 12.640 9.950 -1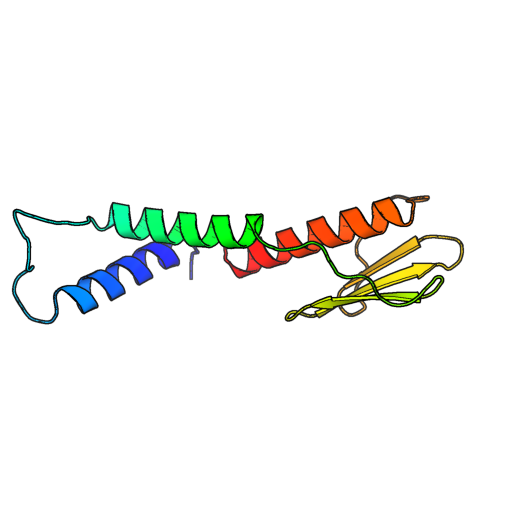7.026 1.00 87.44 95 GLY A C 1
ATOM 758 O O . GLY A 1 95 ? 13.764 10.226 -16.614 1.00 87.44 95 GLY A O 1
ATOM 759 N N . SER A 1 96 ? 11.669 9.517 -16.208 1.00 94.81 96 SER A N 1
ATOM 760 C CA . SER A 1 96 ? 11.907 9.135 -14.806 1.00 94.81 96 SER A CA 1
ATOM 761 C C . SER A 1 96 ? 13.059 8.135 -14.679 1.00 94.81 96 SER A C 1
ATOM 763 O O . SER A 1 96 ? 13.195 7.255 -15.521 1.00 94.81 96 SER A O 1
ATOM 765 N N . SER A 1 97 ? 13.873 8.245 -13.625 1.00 95.81 97 SER A N 1
ATOM 766 C CA . SER A 1 97 ? 14.917 7.259 -13.314 1.00 95.81 97 SER A CA 1
ATOM 767 C C . SER A 1 97 ? 14.341 5.999 -12.652 1.00 95.81 97 SER A C 1
ATOM 769 O O . SER A 1 97 ? 13.160 5.958 -12.291 1.00 95.81 97 SER A O 1
ATOM 771 N N . LEU A 1 98 ? 15.184 4.980 -12.448 1.00 95.88 98 LEU A N 1
ATOM 772 C CA . LEU A 1 98 ? 14.812 3.797 -11.669 1.00 95.88 98 LEU A CA 1
ATOM 773 C C . LEU A 1 98 ? 14.426 4.182 -10.234 1.00 95.88 98 LEU A C 1
ATOM 775 O O . LEU A 1 98 ? 13.394 3.739 -9.743 1.00 95.88 98 LEU A O 1
ATOM 779 N N . GLU A 1 99 ? 15.201 5.051 -9.589 1.00 95.94 99 GLU A N 1
ATOM 780 C CA . GLU A 1 99 ? 14.938 5.520 -8.224 1.00 95.94 99 GLU A CA 1
ATOM 781 C C . GLU A 1 99 ? 13.599 6.262 -8.148 1.00 95.94 99 GLU A C 1
ATOM 783 O O . GLU A 1 99 ? 12.817 6.041 -7.226 1.00 95.94 99 GLU A O 1
ATOM 788 N N . ALA A 1 100 ? 13.282 7.088 -9.152 1.00 96.75 100 ALA A N 1
ATOM 789 C CA . ALA A 1 100 ? 11.990 7.765 -9.233 1.00 96.75 100 ALA A CA 1
ATOM 790 C C . ALA A 1 100 ? 10.826 6.770 -9.390 1.00 96.75 100 ALA A C 1
ATOM 792 O O . ALA A 1 100 ? 9.777 6.946 -8.772 1.00 96.75 100 ALA A O 1
ATOM 793 N N . ALA A 1 101 ? 11.010 5.703 -10.175 1.00 97.00 101 ALA A N 1
ATOM 794 C CA . ALA A 1 101 ? 10.021 4.636 -10.305 1.00 97.00 101 ALA A CA 1
ATOM 795 C C . ALA A 1 101 ? 9.843 3.848 -8.993 1.00 97.00 101 ALA A C 1
ATOM 797 O O . ALA A 1 101 ? 8.716 3.521 -8.621 1.00 97.00 101 ALA A O 1
ATOM 798 N N . GLN A 1 102 ? 10.932 3.582 -8.263 1.00 97.31 102 GLN A N 1
ATOM 799 C CA . GLN A 1 102 ? 10.884 2.923 -6.955 1.00 97.31 102 GLN A CA 1
ATOM 800 C C . GLN A 1 102 ? 10.168 3.787 -5.910 1.00 97.31 102 GLN A C 1
ATOM 802 O O . GLN A 1 102 ? 9.312 3.286 -5.180 1.00 97.31 102 GLN A O 1
ATOM 807 N N . GLN A 1 103 ? 10.454 5.091 -5.892 1.00 97.19 103 GLN A N 1
ATOM 808 C CA . GLN A 1 103 ? 9.785 6.052 -5.019 1.00 97.19 103 GLN A CA 1
ATOM 809 C C . GLN A 1 103 ? 8.281 6.129 -5.315 1.00 97.19 103 GLN A C 1
ATOM 811 O O . GLN A 1 103 ? 7.464 6.008 -4.401 1.00 97.19 103 GLN A O 1
ATOM 816 N N . ALA A 1 104 ? 7.902 6.239 -6.591 1.00 97.50 104 ALA A N 1
ATOM 817 C CA . ALA A 1 104 ? 6.499 6.252 -7.002 1.00 97.50 104 ALA A CA 1
ATOM 818 C C . ALA A 1 104 ? 5.762 4.962 -6.597 1.00 97.50 104 ALA A C 1
ATOM 820 O O . ALA A 1 104 ? 4.611 5.010 -6.166 1.00 97.50 104 ALA A O 1
ATOM 821 N N . ALA A 1 105 ? 6.427 3.806 -6.678 1.00 97.94 105 ALA A N 1
ATOM 822 C CA . ALA A 1 105 ? 5.859 2.535 -6.235 1.00 97.94 105 ALA A CA 1
ATOM 823 C C . ALA A 1 105 ? 5.641 2.482 -4.712 1.00 97.94 105 ALA A C 1
ATOM 825 O O . ALA A 1 105 ? 4.607 1.991 -4.260 1.00 97.94 105 ALA A O 1
ATOM 826 N N . ASN A 1 106 ? 6.582 3.009 -3.919 1.00 97.38 106 ASN A N 1
ATOM 827 C CA . ASN A 1 106 ? 6.442 3.116 -2.464 1.00 97.38 106 ASN A CA 1
ATOM 828 C C . ASN A 1 106 ? 5.258 4.016 -2.076 1.00 97.38 106 ASN A C 1
ATOM 830 O O . ASN A 1 106 ? 4.471 3.671 -1.191 1.00 97.38 106 ASN A O 1
ATOM 834 N N . GLU A 1 107 ? 5.101 5.154 -2.753 1.00 96.25 107 GLU A N 1
ATOM 835 C CA . GLU A 1 107 ? 3.985 6.076 -2.532 1.00 96.25 107 GLU A CA 1
ATOM 836 C C . GLU A 1 107 ? 2.642 5.447 -2.917 1.00 96.25 107 GLU A C 1
ATOM 838 O O . GLU A 1 107 ? 1.708 5.464 -2.112 1.00 96.25 107 GLU A O 1
ATOM 843 N N . ASP A 1 108 ? 2.552 4.821 -4.094 1.00 97.31 108 ASP A N 1
ATOM 844 C CA . ASP A 1 108 ? 1.353 4.101 -4.538 1.00 97.31 108 ASP A CA 1
ATOM 845 C C . ASP A 1 108 ? 0.991 2.967 -3.562 1.00 97.31 108 ASP A C 1
ATOM 847 O O . ASP A 1 108 ? -0.172 2.824 -3.177 1.00 97.31 108 ASP A O 1
ATOM 851 N N . TYR A 1 109 ? 1.980 2.221 -3.056 1.00 96.69 109 TYR A N 1
ATOM 852 C CA . TYR A 1 109 ? 1.759 1.169 -2.063 1.00 96.69 109 TYR A CA 1
ATOM 853 C C . TYR A 1 109 ? 1.179 1.716 -0.757 1.00 96.69 109 TYR A C 1
ATOM 855 O O . TYR A 1 109 ? 0.147 1.219 -0.290 1.00 96.69 109 TYR A O 1
ATOM 863 N N . LYS A 1 110 ? 1.764 2.791 -0.213 1.00 94.81 110 LYS A N 1
ATOM 864 C CA . LYS A 1 110 ? 1.225 3.474 0.972 1.00 94.81 110 LYS A CA 1
ATOM 865 C C . LYS A 1 110 ? -0.205 3.968 0.733 1.00 94.81 110 LYS A C 1
ATOM 867 O O . LYS A 1 110 ? -1.062 3.778 1.597 1.00 94.81 110 LYS A O 1
ATOM 872 N N . GLN A 1 111 ? -0.505 4.540 -0.435 1.00 94.94 111 GLN A N 1
ATOM 873 C CA . GLN A 1 111 ? -1.855 5.016 -0.768 1.00 94.94 111 GLN A CA 1
ATOM 874 C C . GLN A 1 111 ? -2.879 3.883 -0.876 1.00 94.94 111 GLN A C 1
ATOM 876 O O . GLN A 1 111 ? -3.990 4.006 -0.355 1.00 94.94 111 GLN A O 1
ATOM 881 N N . ARG A 1 112 ? -2.514 2.746 -1.478 1.00 94.81 112 ARG A N 1
ATOM 882 C CA . ARG A 1 112 ? -3.389 1.560 -1.522 1.00 94.81 112 ARG A CA 1
ATOM 883 C C . ARG A 1 112 ? -3.737 1.068 -0.125 1.00 94.81 112 ARG A C 1
ATOM 885 O O . ARG A 1 112 ? -4.890 0.720 0.131 1.00 94.81 112 ARG A O 1
ATOM 892 N N . ILE A 1 113 ? -2.766 1.070 0.785 1.00 93.56 113 ILE A N 1
ATOM 893 C CA . ILE A 1 113 ? -2.994 0.645 2.166 1.00 93.56 113 ILE A CA 1
ATOM 894 C C . ILE A 1 113 ? -3.874 1.655 2.905 1.00 93.56 113 ILE A C 1
ATOM 896 O O . ILE A 1 113 ? -4.836 1.238 3.548 1.00 93.56 113 ILE A O 1
ATOM 900 N N . LYS A 1 114 ? -3.640 2.968 2.748 1.00 91.94 114 LYS A N 1
ATOM 901 C CA . LYS A 1 114 ? -4.548 4.014 3.264 1.00 91.94 114 LYS A CA 1
ATOM 902 C C . LYS A 1 114 ? -5.981 3.778 2.794 1.00 91.94 114 LYS A C 1
ATOM 904 O O . LYS A 1 114 ? -6.897 3.702 3.612 1.00 91.94 114 LYS A O 1
ATOM 909 N N . GLN A 1 115 ? -6.175 3.554 1.494 1.00 90.75 115 GLN A N 1
ATOM 910 C CA . GLN A 1 115 ? -7.495 3.312 0.918 1.00 90.75 115 GLN A CA 1
ATOM 911 C C . GLN A 1 115 ? -8.166 2.060 1.503 1.00 90.75 115 GLN A C 1
ATOM 913 O O . GLN A 1 115 ? -9.351 2.127 1.847 1.00 90.75 115 GLN A O 1
ATOM 918 N N . ALA A 1 116 ? -7.420 0.956 1.637 1.00 89.00 116 ALA A N 1
ATOM 919 C CA . ALA A 1 116 ? -7.900 -0.305 2.206 1.00 89.00 116 ALA A CA 1
ATOM 920 C C . ALA A 1 116 ? -8.254 -0.174 3.693 1.00 89.00 116 ALA A C 1
ATOM 922 O O . ALA A 1 116 ? -9.285 -0.681 4.134 1.00 89.00 116 ALA A O 1
ATOM 923 N N . LEU A 1 117 ? -7.441 0.563 4.453 1.00 87.12 117 LEU A N 1
ATOM 924 C CA . LEU A 1 117 ? -7.716 0.876 5.851 1.00 87.12 117 LEU A CA 1
ATOM 925 C C . LEU A 1 117 ? -8.865 1.864 5.997 1.00 87.12 117 LEU A C 1
ATOM 927 O O . LEU A 1 117 ? -9.474 1.912 7.058 1.00 87.12 117 LEU A O 1
ATOM 931 N N . GLY A 1 118 ? -9.175 2.649 4.968 1.00 84.81 118 GLY A N 1
ATOM 932 C CA . GLY A 1 118 ? -10.211 3.670 4.979 1.00 84.81 118 GLY A CA 1
ATOM 933 C C . GLY A 1 118 ? -9.760 5.015 5.548 1.00 84.81 118 GLY A C 1
ATOM 934 O O . GLY A 1 118 ? -10.575 5.707 6.161 1.00 84.81 118 GLY A O 1
ATOM 935 N N . LEU A 1 119 ? -8.471 5.314 5.425 1.00 85.19 119 LEU A N 1
ATOM 936 C CA . LEU A 1 119 ? -7.871 6.611 5.725 1.00 85.19 119 LEU A CA 1
ATOM 937 C C . LEU A 1 119 ? -7.965 7.541 4.508 1.00 85.19 119 LEU A C 1
ATOM 939 O O . LEU A 1 119 ? -8.270 7.025 3.400 1.00 85.19 119 LEU A O 1
#

Organism: NCBI:txid470565

Radius of gyration: 21.26 Å; chains: 1; bounding box: 42×20×61 Å